Protein AF-A0A524GUB3-F1 (afdb_monomer_lite)

Secondary structure (DSSP, 8-state):
--STTS---SEEEEEEEETTEE---EEEE--PPP--TTBHHHHH--EEE--EEEEE-TTS-EEETTHHHHHHHHHHHHHHTTPPPPPHHHHHHHHHHHHHHTGGGSPPTT-EEEEEEEEEE--B-TT-TTS--SSEEEEEEEEEE--TTTT--PPPP----SSS-S--HHHHTS-BGGG--

Structure (mmCIF, N/CA/C/O backbone):
data_AF-A0A524GUB3-F1
#
_entry.id   AF-A0A524GUB3-F1
#
loop_
_atom_site.group_PDB
_atom_site.id
_atom_site.type_symbol
_atom_site.label_atom_id
_atom_site.label_alt_id
_atom_site.label_comp_id
_atom_site.label_asym_id
_atom_site.label_entity_id
_atom_site.label_seq_id
_atom_site.pdbx_PDB_ins_code
_atom_site.Cartn_x
_atom_site.Cartn_y
_atom_site.Cartn_z
_atom_site.occupancy
_atom_site.B_iso_or_equiv
_atom_site.auth_seq_id
_atom_site.auth_comp_id
_atom_site.auth_asym_id
_atom_site.auth_atom_id
_atom_site.pdbx_PDB_model_num
ATOM 1 N N . MET A 1 1 ? -9.125 12.981 17.806 1.00 61.31 1 MET A N 1
ATOM 2 C CA . MET A 1 1 ? -8.573 12.262 16.640 1.00 61.31 1 MET A CA 1
ATOM 3 C C . MET A 1 1 ? -8.232 13.275 15.576 1.00 61.31 1 MET A C 1
ATOM 5 O O . MET A 1 1 ? -9.059 14.151 15.333 1.00 61.31 1 MET A O 1
ATOM 9 N N . GLY A 1 2 ? -7.024 13.189 15.019 1.00 65.50 2 GLY A N 1
ATOM 10 C CA . GLY A 1 2 ? -6.583 14.047 13.925 1.00 65.50 2 GLY A CA 1
ATOM 11 C C . GLY A 1 2 ? -7.359 13.813 12.626 1.00 65.50 2 GLY A C 1
ATOM 12 O O . GLY A 1 2 ? -8.269 12.982 12.541 1.00 65.50 2 GLY A O 1
ATOM 13 N N . GLN A 1 3 ? -7.003 14.579 11.599 1.00 79.12 3 GLN A N 1
ATOM 14 C CA . GLN A 1 3 ? -7.535 14.414 10.252 1.00 79.12 3 GLN A CA 1
ATOM 15 C C . GLN A 1 3 ? -7.189 13.014 9.706 1.00 79.12 3 GLN A C 1
ATOM 17 O O . GLN A 1 3 ? -6.138 12.449 10.002 1.00 79.12 3 GLN A O 1
ATOM 22 N N . PHE A 1 4 ? -8.080 12.430 8.898 1.00 85.44 4 PHE A N 1
ATOM 23 C CA . PHE A 1 4 ? -7.830 11.122 8.286 1.00 85.44 4 PHE A CA 1
ATOM 24 C C . PHE A 1 4 ? -6.482 11.097 7.547 1.00 85.44 4 PHE A C 1
ATOM 26 O O . PHE A 1 4 ? -6.267 11.891 6.630 1.00 85.44 4 PHE A O 1
ATOM 33 N N . GLY A 1 5 ? -5.614 10.149 7.913 1.00 86.06 5 GLY A N 1
ATOM 34 C CA . GLY A 1 5 ? -4.340 9.915 7.233 1.00 86.06 5 GLY A CA 1
ATOM 35 C C . GLY A 1 5 ? -3.233 10.924 7.548 1.00 86.06 5 GLY A C 1
ATOM 36 O O . GLY A 1 5 ? -2.300 11.022 6.755 1.00 86.06 5 GLY A O 1
ATOM 37 N N . THR A 1 6 ? -3.324 11.675 8.652 1.00 89.12 6 THR A N 1
ATOM 38 C CA . THR A 1 6 ? -2.256 12.600 9.089 1.00 89.12 6 THR A CA 1
ATOM 39 C C . THR A 1 6 ? -1.418 12.077 10.255 1.00 89.12 6 THR A C 1
ATOM 41 O O . THR A 1 6 ? -0.330 12.587 10.493 1.00 89.12 6 THR A O 1
ATOM 44 N N . GLU A 1 7 ? -1.913 11.072 10.977 1.00 93.81 7 GLU A N 1
ATOM 45 C CA . GLU A 1 7 ? -1.226 10.415 12.095 1.00 93.81 7 GLU A CA 1
ATOM 46 C C . GLU A 1 7 ? -0.939 8.958 11.719 1.00 93.81 7 GLU A C 1
ATOM 48 O O . GLU A 1 7 ? -1.796 8.290 11.135 1.00 93.81 7 GLU A O 1
ATOM 53 N N . PHE A 1 8 ? 0.255 8.462 12.038 1.00 96.75 8 PHE A N 1
ATOM 54 C CA . PHE A 1 8 ? 0.708 7.123 11.663 1.00 96.75 8 PHE A CA 1
ATOM 55 C C . PHE A 1 8 ? 1.256 6.379 12.877 1.00 96.75 8 PHE A C 1
ATOM 57 O O . PHE A 1 8 ? 1.822 6.998 13.778 1.00 96.75 8 PHE A O 1
ATOM 64 N N . CYS A 1 9 ? 1.115 5.054 12.871 1.00 97.44 9 CYS A N 1
ATOM 65 C CA . CYS A 1 9 ? 1.852 4.186 13.783 1.00 97.44 9 CYS A CA 1
ATOM 66 C C . CYS A 1 9 ? 3.363 4.339 13.556 1.00 97.44 9 CYS A C 1
ATOM 68 O O . CYS A 1 9 ? 3.816 4.686 12.462 1.00 97.44 9 CYS A O 1
ATOM 70 N N . ASP A 1 10 ? 4.150 4.058 14.589 1.00 97.69 10 ASP A N 1
ATOM 71 C CA . ASP A 1 10 ? 5.601 4.248 14.588 1.00 97.69 10 ASP A CA 1
ATOM 72 C C . ASP A 1 10 ? 6.373 3.155 13.827 1.00 97.69 10 ASP A C 1
ATOM 74 O O . ASP A 1 10 ? 7.592 3.264 13.710 1.00 97.69 10 ASP A O 1
ATOM 78 N N . HIS A 1 11 ? 5.698 2.143 13.263 1.00 98.50 11 HIS A N 1
ATOM 79 C CA . HIS A 1 11 ? 6.304 1.140 12.384 1.00 98.50 11 HIS A CA 1
ATOM 80 C C . HIS A 1 11 ? 5.592 1.000 11.034 1.00 98.50 11 HIS A C 1
ATOM 82 O O . HIS A 1 11 ? 4.416 1.323 10.862 1.00 98.50 11 HIS A O 1
ATOM 88 N N . ILE A 1 12 ? 6.336 0.458 10.071 1.00 98.50 12 ILE A N 1
ATOM 89 C CA . ILE A 1 12 ? 5.869 0.067 8.741 1.00 98.50 12 ILE A CA 1
ATOM 90 C C . ILE A 1 12 ? 6.244 -1.385 8.473 1.00 98.50 12 ILE A C 1
ATOM 92 O O . ILE A 1 12 ? 7.284 -1.842 8.942 1.00 98.50 12 ILE A O 1
ATOM 96 N N . ALA A 1 13 ? 5.450 -2.090 7.669 1.00 98.81 13 ALA A N 1
ATOM 97 C CA . ALA A 1 13 ? 5.928 -3.299 6.998 1.00 98.81 13 ALA A CA 1
ATOM 98 C C . ALA A 1 13 ? 6.485 -2.911 5.628 1.00 98.81 13 ALA A C 1
ATOM 100 O O . ALA A 1 13 ? 5.851 -2.132 4.916 1.00 98.81 13 ALA A O 1
ATOM 101 N N . ILE A 1 14 ? 7.645 -3.434 5.243 1.00 98.81 14 ILE A N 1
ATOM 102 C CA . ILE A 1 14 ? 8.311 -3.087 3.986 1.00 98.81 14 ILE A CA 1
ATOM 103 C C . ILE A 1 14 ? 9.017 -4.299 3.380 1.00 98.81 14 ILE A C 1
ATOM 105 O O . ILE A 1 14 ? 9.536 -5.156 4.087 1.00 98.81 14 ILE A O 1
ATOM 109 N N . VAL A 1 15 ? 9.022 -4.380 2.053 1.00 98.75 15 VAL A N 1
ATOM 110 C CA . VAL A 1 15 ? 9.767 -5.378 1.287 1.00 98.75 15 VAL A CA 1
ATOM 111 C C . VAL A 1 15 ? 10.234 -4.777 -0.035 1.00 98.75 15 VAL A C 1
ATOM 113 O O . VAL A 1 15 ? 9.539 -3.960 -0.649 1.00 98.75 15 VAL A O 1
ATOM 116 N N . ARG A 1 16 ? 11.429 -5.177 -0.474 1.00 98.50 16 ARG A N 1
ATOM 117 C CA . ARG A 1 16 ? 12.024 -4.745 -1.744 1.00 98.50 16 ARG A CA 1
ATOM 118 C C . ARG A 1 16 ? 11.945 -5.857 -2.782 1.00 98.50 16 ARG A C 1
ATOM 120 O O . ARG A 1 16 ? 11.993 -7.037 -2.439 1.00 98.50 16 ARG A O 1
ATOM 127 N N . TYR A 1 17 ? 11.829 -5.468 -4.042 1.00 98.62 17 TYR A N 1
ATOM 128 C CA . TYR A 1 17 ? 11.996 -6.335 -5.197 1.00 98.62 17 TYR A CA 1
ATOM 129 C C . TYR A 1 17 ? 13.263 -5.913 -5.927 1.00 98.62 17 TYR A C 1
ATOM 131 O O . TYR A 1 17 ? 13.340 -4.791 -6.425 1.00 98.62 17 TYR A O 1
ATOM 139 N N . GLU A 1 18 ? 14.245 -6.803 -5.971 1.00 97.12 18 GLU A N 1
ATOM 140 C CA . GLU A 1 18 ? 15.576 -6.563 -6.531 1.00 97.12 18 GLU A CA 1
ATOM 141 C C . GLU A 1 18 ? 16.084 -7.870 -7.145 1.00 97.12 18 GLU A C 1
ATOM 143 O O . GLU A 1 18 ? 15.720 -8.957 -6.693 1.00 97.12 18 GLU A O 1
ATOM 148 N N . ASN A 1 19 ? 16.911 -7.787 -8.191 1.00 95.69 19 ASN A N 1
ATOM 149 C CA . ASN A 1 19 ? 17.487 -8.962 -8.865 1.00 95.69 19 ASN A CA 1
ATOM 150 C C . ASN A 1 19 ? 16.443 -10.009 -9.309 1.00 95.69 19 ASN A C 1
ATOM 152 O O . ASN A 1 19 ? 16.711 -11.208 -9.314 1.00 95.69 19 ASN A O 1
ATOM 156 N N . GLY A 1 20 ? 15.239 -9.556 -9.676 1.00 96.75 20 GLY A N 1
ATOM 157 C CA . GLY A 1 20 ? 14.165 -10.432 -10.143 1.00 96.75 20 GLY A CA 1
ATOM 158 C C . GLY A 1 20 ? 13.415 -11.190 -9.041 1.00 96.75 20 GLY A C 1
ATOM 159 O O . GLY A 1 20 ? 12.664 -12.109 -9.363 1.00 96.75 20 GLY A O 1
ATOM 160 N N . ALA A 1 21 ? 13.597 -10.835 -7.765 1.00 97.94 21 ALA A N 1
ATOM 161 C CA . ALA A 1 21 ? 12.933 -11.504 -6.651 1.00 97.94 21 ALA A CA 1
ATOM 162 C C . ALA A 1 21 ? 12.507 -10.540 -5.536 1.00 97.94 21 ALA A C 1
ATOM 164 O O . ALA A 1 21 ? 13.176 -9.547 -5.234 1.00 97.94 21 ALA A O 1
ATOM 165 N N . TRP A 1 22 ? 11.398 -10.886 -4.879 1.00 98.44 22 TRP A N 1
ATOM 166 C CA . TRP A 1 22 ? 11.018 -10.290 -3.603 1.00 98.44 22 TRP A CA 1
ATOM 167 C C . TRP A 1 22 ? 11.999 -10.730 -2.520 1.00 98.44 22 TRP A C 1
ATOM 169 O O . TRP A 1 22 ? 12.284 -11.918 -2.370 1.00 98.44 22 TRP A O 1
ATOM 179 N N . GLN A 1 23 ? 12.516 -9.760 -1.776 1.00 98.31 23 GLN A N 1
ATOM 180 C CA . GLN A 1 23 ? 13.375 -10.000 -0.624 1.00 98.31 23 GLN A CA 1
ATOM 181 C C . GLN A 1 23 ? 12.534 -10.400 0.599 1.00 98.31 23 GLN A C 1
ATOM 183 O O . GLN A 1 23 ? 11.304 -10.439 0.544 1.00 98.31 23 GLN A O 1
ATOM 188 N N . ALA A 1 24 ? 13.184 -10.690 1.725 1.00 98.12 24 ALA A N 1
ATOM 189 C CA . ALA A 1 24 ? 12.465 -10.935 2.970 1.00 98.12 24 ALA A CA 1
ATOM 190 C C . ALA A 1 24 ? 11.771 -9.642 3.459 1.00 98.12 24 ALA A C 1
ATOM 192 O O . ALA A 1 24 ? 12.432 -8.600 3.527 1.00 98.12 24 ALA A O 1
ATOM 193 N N . PRO A 1 25 ? 10.469 -9.677 3.802 1.00 98.25 25 PRO A N 1
ATOM 194 C CA . PRO A 1 25 ? 9.790 -8.531 4.392 1.00 98.25 25 PRO A CA 1
ATOM 195 C C . PRO A 1 25 ? 10.297 -8.254 5.812 1.00 98.25 25 PRO A C 1
ATOM 197 O O . PRO A 1 25 ? 10.682 -9.168 6.543 1.00 98.25 25 PRO A O 1
ATOM 200 N N . SER A 1 26 ? 10.248 -6.991 6.224 1.00 98.25 26 SER A N 1
ATOM 201 C CA . SER A 1 26 ? 10.623 -6.533 7.563 1.00 98.25 26 SER A CA 1
ATOM 202 C C . SER A 1 26 ? 9.560 -5.600 8.144 1.00 98.25 26 SER A C 1
ATOM 204 O O . SER A 1 26 ? 8.824 -4.935 7.411 1.00 98.25 26 SER A O 1
ATOM 206 N N . ILE A 1 27 ? 9.493 -5.535 9.478 1.00 98.62 27 ILE A N 1
ATOM 207 C CA . ILE A 1 27 ? 8.824 -4.437 10.183 1.00 98.62 27 ILE A CA 1
ATOM 208 C C . ILE A 1 27 ? 9.892 -3.505 10.741 1.00 98.62 27 ILE A C 1
ATOM 210 O O . ILE A 1 27 ? 10.701 -3.909 11.577 1.00 98.62 27 ILE A O 1
ATOM 214 N N . GLU A 1 28 ? 9.861 -2.249 10.315 1.00 98.19 28 GLU A N 1
ATOM 215 C CA . GLU A 1 28 ? 10.864 -1.238 10.648 1.00 98.19 28 GLU A CA 1
ATOM 216 C C . GLU A 1 28 ? 10.211 -0.002 11.270 1.00 98.19 28 GLU A C 1
ATOM 218 O O . GLU A 1 28 ? 9.043 0.267 10.982 1.00 98.19 28 GLU A O 1
ATOM 223 N N . PRO A 1 29 ? 10.942 0.781 12.086 1.00 98.31 29 PRO A N 1
ATOM 224 C CA . PRO A 1 29 ? 10.478 2.098 12.500 1.00 98.31 29 PRO A CA 1
ATOM 225 C C . PRO A 1 29 ? 10.138 2.970 11.287 1.00 98.31 29 PRO A C 1
ATOM 227 O O . PRO A 1 29 ? 10.902 3.031 10.317 1.00 98.31 29 PRO A O 1
ATOM 230 N N . LEU A 1 30 ? 9.003 3.663 11.351 1.00 98.31 30 LEU A N 1
ATOM 231 C CA . LEU A 1 30 ? 8.557 4.589 10.322 1.00 98.31 30 LEU A CA 1
ATOM 232 C C . LEU A 1 30 ? 9.568 5.732 10.187 1.00 98.31 30 LEU A C 1
ATOM 234 O O . LEU A 1 30 ? 9.805 6.507 11.112 1.00 98.31 30 LEU A O 1
ATOM 238 N N . LYS A 1 31 ? 10.145 5.847 8.994 1.00 97.75 31 LYS A N 1
ATOM 239 C CA . LYS A 1 31 ? 11.097 6.892 8.611 1.00 97.75 31 LYS A CA 1
ATOM 240 C C . LYS A 1 31 ? 10.923 7.232 7.128 1.00 97.75 31 LYS A C 1
ATOM 242 O O . LYS A 1 31 ? 10.350 6.427 6.389 1.00 97.75 31 LYS A O 1
ATOM 247 N N . PRO A 1 32 ? 11.425 8.389 6.663 1.00 97.81 32 PRO A N 1
ATOM 248 C CA . PRO A 1 32 ? 11.454 8.698 5.239 1.00 97.81 32 PRO A CA 1
ATOM 249 C C . PRO A 1 32 ? 12.124 7.585 4.422 1.00 97.81 32 PRO A C 1
ATOM 251 O O . PRO A 1 32 ? 13.159 7.048 4.822 1.00 97.81 32 PRO A O 1
ATOM 254 N N . LEU A 1 33 ? 11.543 7.257 3.265 1.00 96.50 33 LEU A N 1
ATOM 255 C CA . LEU A 1 33 ? 12.121 6.284 2.341 1.00 96.50 33 LEU A CA 1
ATOM 256 C C . LEU A 1 33 ? 13.263 6.939 1.546 1.00 96.50 33 LEU A C 1
ATOM 258 O O . LEU A 1 33 ? 13.012 7.921 0.842 1.00 96.50 33 LEU A O 1
ATOM 262 N N . PRO A 1 34 ? 14.502 6.417 1.611 1.00 94.75 34 PRO A N 1
ATOM 263 C CA . PRO A 1 34 ? 15.583 6.902 0.765 1.00 94.75 34 PRO A CA 1
ATOM 264 C C . PRO A 1 34 ? 15.329 6.447 -0.676 1.00 94.75 34 PRO A C 1
ATOM 266 O O . PRO A 1 34 ? 15.306 5.251 -0.959 1.00 94.75 34 PRO A O 1
ATOM 269 N N . MET A 1 35 ? 15.127 7.395 -1.589 1.00 97.00 35 MET A N 1
ATOM 270 C CA . MET A 1 35 ? 14.876 7.111 -3.003 1.00 97.00 35 MET A CA 1
ATOM 271 C C . MET A 1 35 ? 15.745 7.992 -3.891 1.00 97.00 35 MET A C 1
ATOM 273 O O . MET A 1 35 ? 15.912 9.184 -3.633 1.00 97.00 35 MET A O 1
ATOM 277 N N . HIS A 1 36 ? 16.272 7.407 -4.965 1.00 98.06 36 HIS A N 1
ATOM 278 C CA . HIS A 1 36 ? 16.981 8.169 -5.982 1.00 98.06 36 HIS A CA 1
ATOM 279 C C . HIS A 1 36 ? 15.995 9.115 -6.706 1.00 98.06 36 HIS A C 1
ATOM 281 O O . HIS A 1 36 ? 14.904 8.672 -7.065 1.00 98.06 36 HIS A O 1
ATOM 287 N N . PRO A 1 37 ? 16.341 10.384 -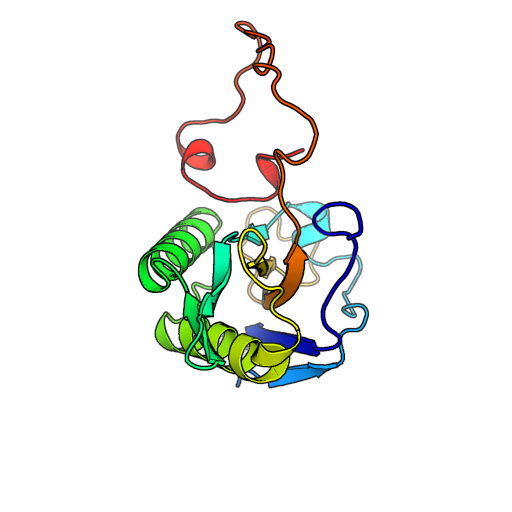7.002 1.00 98.00 37 PRO A N 1
ATOM 288 C CA . PRO A 1 37 ? 15.428 11.312 -7.687 1.00 98.00 37 PRO A CA 1
ATOM 289 C C . PRO A 1 37 ? 14.985 10.852 -9.085 1.00 98.00 37 PRO A C 1
ATOM 291 O O . PRO A 1 37 ? 13.931 11.244 -9.572 1.00 98.00 37 PRO A O 1
ATOM 294 N N . ALA A 1 38 ? 15.777 9.994 -9.730 1.00 97.69 38 ALA A N 1
ATOM 295 C CA . ALA A 1 38 ? 15.443 9.339 -11.000 1.00 97.69 38 ALA A CA 1
ATOM 296 C C . ALA A 1 38 ? 14.551 8.086 -10.853 1.00 97.69 38 ALA A C 1
ATOM 298 O O . ALA A 1 38 ? 14.383 7.361 -11.832 1.00 97.69 38 ALA A O 1
ATOM 299 N N . ALA A 1 39 ? 14.039 7.780 -9.654 1.00 98.25 39 ALA A N 1
ATOM 300 C CA . ALA A 1 39 ? 13.187 6.614 -9.436 1.00 98.25 39 ALA A CA 1
ATOM 301 C C . ALA A 1 39 ? 11.930 6.687 -10.309 1.00 98.25 39 ALA A C 1
ATOM 303 O O . ALA A 1 39 ? 11.236 7.704 -10.337 1.00 98.25 39 ALA A O 1
ATOM 304 N N . HIS A 1 40 ? 11.629 5.585 -10.990 1.00 97.69 40 HIS A N 1
ATOM 305 C CA . HIS A 1 40 ? 10.567 5.478 -11.990 1.00 97.69 40 HIS A CA 1
ATOM 306 C C . HIS A 1 40 ? 9.204 6.022 -11.509 1.00 97.69 40 HIS A C 1
ATOM 308 O O . HIS A 1 40 ? 8.490 6.677 -12.271 1.00 97.69 40 HIS A O 1
ATOM 314 N N . VAL A 1 41 ? 8.861 5.829 -10.229 1.00 97.81 41 VAL A N 1
ATOM 315 C CA . VAL A 1 41 ? 7.621 6.351 -9.630 1.00 97.81 41 VAL A CA 1
ATOM 316 C C . VAL A 1 41 ? 7.477 7.874 -9.733 1.00 97.81 41 VAL A C 1
ATOM 318 O O . VAL A 1 41 ? 6.363 8.349 -9.943 1.00 97.81 41 VAL A O 1
ATOM 321 N N . PHE A 1 42 ? 8.571 8.635 -9.636 1.00 97.44 42 PHE A N 1
ATOM 322 C CA . PHE A 1 42 ? 8.534 10.100 -9.668 1.00 97.44 42 PHE A CA 1
ATOM 323 C C . PHE A 1 42 ? 8.292 10.675 -11.064 1.00 97.44 42 PHE A C 1
ATOM 325 O O . PHE A 1 42 ? 7.824 11.803 -11.178 1.00 97.44 42 PHE A O 1
ATOM 332 N N . HIS A 1 43 ? 8.594 9.906 -12.111 1.00 96.81 43 HIS A N 1
ATOM 333 C CA . HIS A 1 43 ? 8.539 10.375 -13.500 1.00 96.81 43 HIS A CA 1
ATOM 334 C C . HIS A 1 43 ? 7.349 9.795 -14.263 1.00 96.81 43 HIS A C 1
ATOM 336 O O . HIS A 1 43 ? 6.779 10.467 -15.117 1.00 96.81 43 HIS A O 1
ATOM 342 N N . TYR A 1 44 ? 6.944 8.566 -13.933 1.00 95.62 44 TYR A N 1
ATOM 343 C CA . TYR A 1 44 ? 5.966 7.804 -14.719 1.00 95.62 44 TYR A CA 1
ATOM 344 C C . TYR A 1 44 ? 4.809 7.250 -13.892 1.00 95.62 44 TYR A C 1
ATOM 346 O O . TYR A 1 44 ? 4.077 6.384 -14.366 1.00 95.62 44 TYR A O 1
ATOM 354 N N . ALA A 1 45 ? 4.653 7.708 -12.645 1.00 95.19 45 ALA A N 1
ATOM 355 C CA . ALA A 1 45 ? 3.570 7.302 -11.751 1.00 95.19 45 ALA A CA 1
ATOM 356 C C . ALA A 1 45 ? 3.396 5.774 -11.650 1.00 95.19 45 ALA A C 1
ATOM 358 O O . ALA A 1 45 ? 2.278 5.269 -11.530 1.00 95.19 45 ALA A O 1
ATOM 359 N N . SER A 1 46 ? 4.503 5.021 -11.670 1.00 96.75 46 SER A N 1
ATOM 360 C CA . SER A 1 46 ? 4.500 3.568 -11.481 1.00 96.75 46 SER A CA 1
ATOM 361 C C . SER A 1 46 ? 4.216 3.220 -10.022 1.00 96.75 46 SER A C 1
ATOM 363 O O . SER A 1 46 ? 5.112 2.857 -9.255 1.00 96.75 46 SER A O 1
ATOM 365 N N . THR A 1 47 ? 2.960 3.416 -9.632 1.00 97.94 47 THR A N 1
ATOM 366 C CA . THR A 1 47 ? 2.467 3.262 -8.272 1.00 97.94 47 THR A CA 1
ATOM 367 C C . THR A 1 47 ? 1.046 2.718 -8.258 1.00 97.94 47 THR A C 1
ATOM 369 O O . THR A 1 47 ? 0.176 3.168 -9.010 1.00 97.94 47 THR A O 1
ATOM 372 N N . CYS A 1 48 ? 0.788 1.777 -7.358 1.00 98.56 48 CYS A N 1
ATOM 373 C CA . CYS A 1 48 ? -0.557 1.389 -6.958 1.00 98.56 48 CYS A CA 1
ATOM 374 C C . CYS A 1 48 ? -0.648 1.213 -5.450 1.00 98.56 48 CYS A C 1
ATOM 376 O O . CYS A 1 48 ? 0.352 1.025 -4.760 1.00 98.56 48 CYS A O 1
ATOM 378 N N . PHE A 1 49 ? -1.867 1.281 -4.929 1.00 98.81 49 PHE A N 1
ATOM 379 C CA . PHE A 1 49 ? -2.100 1.199 -3.497 1.00 98.81 49 PHE A CA 1
ATOM 380 C C . PHE A 1 49 ? -3.398 0.477 -3.170 1.00 98.81 49 PHE A C 1
ATOM 382 O O . PHE A 1 49 ? -4.317 0.389 -3.981 1.00 98.81 49 PHE A O 1
ATOM 389 N N . GLU A 1 50 ? -3.491 0.024 -1.930 1.00 98.69 50 GLU A N 1
ATOM 390 C CA . GLU A 1 50 ? -4.709 -0.473 -1.314 1.00 98.69 50 GLU A CA 1
ATOM 391 C C . GLU A 1 50 ? -5.167 0.437 -0.175 1.00 98.69 50 GLU A C 1
ATOM 393 O O . GLU A 1 50 ? -4.467 1.344 0.275 1.00 98.69 50 GLU A O 1
ATOM 398 N N . GLY A 1 51 ? -6.402 0.222 0.262 1.00 98.12 51 GLY A N 1
ATOM 399 C CA . GLY A 1 51 ? -6.973 0.966 1.373 1.00 98.12 51 GLY A CA 1
ATOM 400 C C . GLY A 1 51 ? -8.067 0.163 2.042 1.00 98.12 51 GLY A C 1
ATOM 401 O O . GLY A 1 51 ? -9.116 -0.058 1.435 1.00 98.12 51 GLY A O 1
ATOM 402 N N . PHE A 1 52 ? -7.819 -0.254 3.276 1.00 98.19 52 PHE A N 1
ATOM 403 C CA . PHE A 1 52 ? -8.753 -1.039 4.079 1.00 98.19 52 PHE A CA 1
ATOM 404 C C . PHE A 1 52 ? -8.472 -0.854 5.567 1.00 98.19 52 PHE A C 1
ATOM 406 O O . PHE A 1 52 ? -7.639 -0.034 5.942 1.00 98.19 52 PHE A O 1
ATOM 413 N N . LYS A 1 53 ? -9.233 -1.536 6.424 1.00 97.56 53 LYS A N 1
ATOM 414 C CA . LYS A 1 53 ? -9.251 -1.273 7.863 1.00 97.56 53 LYS A CA 1
ATOM 415 C C . LYS A 1 53 ? -9.077 -2.546 8.682 1.00 97.56 53 LYS A C 1
ATOM 417 O O . LYS A 1 53 ? -9.610 -3.596 8.319 1.00 97.56 53 LYS A O 1
ATOM 422 N N . ALA A 1 54 ? -8.376 -2.401 9.799 1.00 97.75 54 ALA A N 1
ATOM 423 C CA . ALA A 1 54 ? -8.396 -3.320 10.923 1.00 97.75 54 ALA A CA 1
ATOM 424 C C . ALA A 1 54 ? -9.271 -2.746 12.048 1.00 97.75 54 ALA A C 1
ATOM 426 O O . ALA A 1 54 ? -9.322 -1.530 12.260 1.00 97.75 54 ALA A O 1
ATOM 427 N N . TYR A 1 55 ? -9.952 -3.633 12.765 1.00 97.00 55 TYR A N 1
ATOM 428 C CA . TYR A 1 55 ? -10.877 -3.305 13.846 1.00 97.00 55 TYR A CA 1
ATOM 429 C C . TYR A 1 55 ? -10.521 -4.114 15.083 1.00 97.00 55 TYR A C 1
ATOM 431 O O . TYR A 1 55 ? -10.300 -5.318 14.966 1.00 97.00 55 TYR A O 1
ATOM 439 N N . ARG A 1 56 ? -10.508 -3.474 16.252 1.00 95.38 56 ARG A N 1
ATOM 440 C CA . ARG A 1 56 ? -10.335 -4.156 17.533 1.00 95.38 56 ARG A CA 1
ATOM 441 C C . ARG A 1 56 ? -11.699 -4.546 18.078 1.00 95.38 56 ARG A C 1
ATOM 443 O O . ARG A 1 56 ? -12.600 -3.708 18.118 1.00 95.38 56 ARG A O 1
ATOM 450 N N . TRP A 1 57 ? -11.858 -5.815 18.424 1.00 93.44 57 TRP A N 1
ATOM 451 C CA . TRP A 1 57 ? -13.084 -6.352 19.013 1.00 93.44 57 TRP A CA 1
ATOM 452 C C . TRP A 1 57 ? -12.948 -6.470 20.534 1.00 93.44 57 TRP A C 1
ATOM 454 O O . TRP A 1 57 ? -11.855 -6.321 21.083 1.00 93.44 57 TRP A O 1
ATOM 464 N N . ASP A 1 58 ? -14.065 -6.740 21.211 1.00 92.31 58 ASP A N 1
ATOM 465 C CA . ASP A 1 58 ? -14.135 -6.832 22.677 1.00 92.31 58 ASP A CA 1
ATOM 466 C C . ASP A 1 58 ? -13.266 -7.964 23.255 1.00 92.31 58 ASP A C 1
ATOM 468 O O . ASP A 1 58 ? -12.873 -7.914 24.418 1.00 92.31 58 ASP A O 1
ATOM 472 N N . ASP A 1 59 ? -12.910 -8.966 22.441 1.00 92.62 59 ASP A N 1
ATOM 473 C CA . ASP A 1 59 ? -11.964 -10.028 22.809 1.00 92.62 59 ASP A CA 1
ATOM 474 C C . ASP A 1 59 ? -10.489 -9.579 22.756 1.00 92.62 59 ASP A C 1
ATOM 476 O O . ASP A 1 59 ? -9.576 -10.379 22.971 1.00 92.62 59 ASP A O 1
ATOM 480 N N . GLY A 1 60 ? -10.253 -8.300 22.452 1.00 91.44 60 GLY A N 1
ATOM 481 C CA . GLY A 1 60 ? -8.940 -7.685 22.335 1.00 91.44 60 GLY A CA 1
ATOM 482 C C . GLY A 1 60 ? -8.226 -7.973 21.016 1.00 91.44 60 GLY A C 1
ATOM 483 O O . GLY A 1 60 ? -7.126 -7.455 20.824 1.00 91.44 60 GLY A O 1
ATOM 484 N N . LYS A 1 61 ? -8.810 -8.756 20.101 1.00 94.50 61 LYS A N 1
ATOM 485 C CA . LYS A 1 61 ? -8.172 -9.129 18.834 1.00 94.50 61 LYS A CA 1
ATOM 486 C C . LYS A 1 61 ? -8.481 -8.139 17.724 1.00 94.50 61 LYS A C 1
ATOM 488 O O . LYS A 1 61 ? -9.505 -7.454 17.712 1.00 94.50 61 LYS A O 1
ATOM 493 N N . ALA A 1 62 ? -7.572 -8.101 16.756 1.00 97.12 62 ALA A N 1
ATOM 494 C CA . ALA A 1 62 ? -7.740 -7.345 15.529 1.00 97.12 62 ALA A CA 1
ATOM 495 C C . ALA A 1 62 ? -8.366 -8.210 14.425 1.00 97.12 62 ALA A C 1
ATOM 497 O O . ALA A 1 62 ? -7.926 -9.329 14.161 1.00 97.12 62 ALA A O 1
ATOM 498 N N . HIS A 1 63 ? -9.347 -7.649 13.727 1.00 96.94 63 HIS A N 1
ATOM 499 C CA . HIS A 1 63 ? -10.029 -8.261 12.593 1.00 96.94 63 HIS A CA 1
ATOM 500 C C . HIS A 1 63 ? -9.888 -7.380 11.357 1.00 96.94 63 HIS A C 1
ATOM 502 O O . HIS A 1 63 ? -10.090 -6.168 11.418 1.00 96.94 63 HIS A O 1
ATOM 508 N N . ILE A 1 64 ? -9.566 -7.995 10.219 1.00 97.88 64 ILE A N 1
ATOM 509 C CA . ILE A 1 64 ? -9.370 -7.300 8.944 1.00 97.88 64 ILE A CA 1
ATOM 510 C C . ILE A 1 64 ? -10.410 -7.810 7.957 1.00 97.88 64 ILE A C 1
ATOM 512 O O . ILE A 1 64 ? -10.494 -9.007 7.680 1.00 97.88 64 ILE A O 1
ATOM 516 N N . TYR A 1 65 ? -11.218 -6.899 7.426 1.00 97.06 65 TYR A N 1
ATOM 517 C CA . TYR A 1 65 ? -12.293 -7.261 6.513 1.00 97.06 65 TYR A CA 1
ATOM 518 C C . TYR A 1 65 ? -11.738 -7.591 5.121 1.00 97.06 65 TYR A C 1
ATOM 520 O O . TYR A 1 65 ? -11.076 -6.760 4.506 1.00 97.06 65 TYR A O 1
ATOM 528 N N . ARG A 1 66 ? -12.031 -8.801 4.622 1.00 97.88 66 ARG A N 1
ATOM 529 C CA . ARG A 1 66 ? -11.756 -9.246 3.239 1.00 97.88 66 ARG A CA 1
ATOM 530 C C . ARG A 1 66 ? -10.294 -9.092 2.777 1.00 97.88 66 ARG A C 1
ATOM 532 O O . ARG A 1 66 ? -10.039 -8.731 1.632 1.00 97.88 66 ARG A O 1
ATOM 539 N N . MET A 1 67 ? -9.327 -9.415 3.643 1.00 98.25 67 MET A N 1
ATOM 540 C CA . MET A 1 67 ? -7.880 -9.302 3.366 1.00 98.25 67 MET A CA 1
ATOM 541 C C . MET A 1 67 ? -7.463 -9.827 1.977 1.00 98.25 67 MET A C 1
ATOM 543 O O . MET A 1 67 ? -6.781 -9.135 1.223 1.00 98.25 67 MET A O 1
ATOM 547 N N . TYR A 1 68 ? -7.903 -11.034 1.621 1.00 98.44 68 TYR A N 1
ATOM 548 C CA . TYR A 1 68 ? -7.519 -11.679 0.365 1.00 98.44 68 TYR A CA 1
ATOM 549 C C . TYR A 1 68 ? -8.069 -10.973 -0.882 1.00 98.44 68 TYR A C 1
ATOM 551 O O . TYR A 1 68 ? -7.416 -10.978 -1.923 1.00 98.44 68 TYR A O 1
ATOM 559 N N . ASP A 1 69 ? -9.209 -10.286 -0.783 1.00 98.62 69 ASP A N 1
ATOM 560 C CA . ASP A 1 69 ? -9.736 -9.495 -1.900 1.00 98.62 69 ASP A CA 1
ATOM 561 C C . ASP A 1 69 ? -8.902 -8.232 -2.142 1.00 98.62 69 ASP A C 1
ATOM 563 O O . ASP A 1 69 ? -8.702 -7.821 -3.289 1.00 98.62 69 ASP A O 1
ATOM 567 N N . HIS A 1 70 ? -8.366 -7.636 -1.072 1.00 98.56 70 HIS A N 1
ATOM 568 C CA . HIS A 1 70 ? -7.418 -6.527 -1.171 1.00 98.56 70 HIS A CA 1
ATOM 569 C C . HIS A 1 70 ? -6.094 -6.979 -1.794 1.00 98.56 70 HIS A C 1
ATOM 571 O O . HIS A 1 70 ? -5.592 -6.308 -2.697 1.00 98.56 70 HIS A O 1
ATOM 577 N N . ALA A 1 71 ? -5.571 -8.142 -1.394 1.00 98.62 71 ALA A N 1
ATOM 578 C CA . ALA A 1 71 ? -4.383 -8.736 -2.009 1.00 98.62 71 ALA A CA 1
ATOM 579 C C . ALA A 1 71 ? -4.602 -9.025 -3.507 1.00 98.62 71 ALA A C 1
ATOM 581 O O . ALA A 1 71 ? -3.790 -8.633 -4.347 1.00 98.62 71 ALA A O 1
ATOM 582 N N . ALA A 1 72 ? -5.746 -9.612 -3.871 1.00 98.56 72 ALA A N 1
ATOM 583 C CA . ALA A 1 72 ? -6.095 -9.883 -5.264 1.00 98.56 72 ALA A CA 1
ATOM 584 C C . ALA A 1 72 ? -6.202 -8.597 -6.105 1.00 98.56 72 ALA A C 1
ATOM 586 O O . ALA A 1 72 ? -5.767 -8.563 -7.259 1.00 98.56 72 ALA A O 1
ATOM 587 N 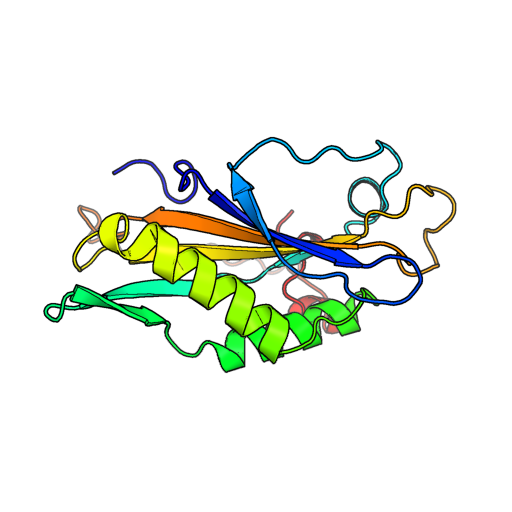N . ARG A 1 73 ? -6.755 -7.510 -5.549 1.00 98.44 73 ARG A N 1
ATOM 588 C CA . ARG A 1 73 ? -6.822 -6.216 -6.247 1.00 98.44 73 ARG A CA 1
ATOM 589 C C . ARG A 1 73 ? -5.455 -5.535 -6.359 1.00 98.44 73 ARG A C 1
ATOM 591 O O . ARG A 1 73 ? -5.185 -4.927 -7.399 1.00 98.44 73 ARG A O 1
ATOM 598 N N . MET A 1 74 ? -4.584 -5.687 -5.359 1.00 98.75 74 MET A N 1
ATOM 599 C CA . MET A 1 74 ? -3.183 -5.258 -5.437 1.00 98.75 74 MET A CA 1
ATOM 600 C C . MET A 1 74 ? -2.460 -5.971 -6.586 1.00 98.75 74 MET A C 1
ATOM 602 O O . MET A 1 74 ? -1.873 -5.300 -7.431 1.00 98.75 74 MET A O 1
ATOM 606 N N . GLN A 1 75 ? -2.574 -7.300 -6.695 1.00 98.69 75 GLN A N 1
ATOM 607 C CA . GLN A 1 75 ? -1.954 -8.059 -7.789 1.00 98.69 75 GLN A CA 1
ATOM 608 C C . GLN A 1 75 ? -2.456 -7.621 -9.168 1.00 98.69 75 GLN A C 1
ATOM 610 O O . GLN A 1 75 ? -1.654 -7.389 -10.072 1.00 98.69 75 GLN A O 1
ATOM 615 N N . LYS A 1 76 ? -3.775 -7.444 -9.325 1.00 98.19 76 LYS A N 1
ATOM 616 C CA . LYS A 1 76 ? -4.369 -6.939 -10.574 1.00 98.19 76 LYS A CA 1
ATOM 617 C C . LYS A 1 76 ? -3.841 -5.549 -10.933 1.00 98.19 76 LYS A C 1
ATOM 619 O O . LYS A 1 76 ? -3.509 -5.304 -12.090 1.00 98.19 76 LYS A O 1
ATOM 624 N N . SER A 1 77 ? -3.734 -4.657 -9.947 1.00 98.25 77 SER A N 1
ATOM 625 C CA . SER A 1 77 ? -3.227 -3.299 -10.169 1.00 98.25 77 SER A CA 1
ATOM 626 C C . SER A 1 77 ? -1.743 -3.303 -10.542 1.00 98.25 77 SER A C 1
ATOM 628 O O . SER A 1 77 ? -1.362 -2.642 -11.504 1.00 98.25 77 SER A O 1
ATOM 630 N N . ALA A 1 78 ? -0.923 -4.096 -9.846 1.00 98.25 78 ALA A N 1
ATOM 631 C CA . ALA A 1 78 ? 0.496 -4.261 -10.150 1.00 98.25 78 ALA A CA 1
ATOM 632 C C . ALA A 1 78 ? 0.703 -4.804 -11.573 1.00 98.25 78 ALA A C 1
ATOM 634 O O . ALA A 1 78 ? 1.455 -4.220 -12.351 1.00 98.25 78 ALA A O 1
ATOM 635 N N . ALA A 1 79 ? -0.037 -5.851 -11.952 1.00 97.25 79 ALA A N 1
ATOM 636 C CA . ALA A 1 79 ? 0.037 -6.451 -13.282 1.00 97.25 79 ALA A CA 1
ATOM 637 C C . ALA A 1 79 ? -0.374 -5.473 -14.399 1.00 97.25 79 ALA A C 1
ATOM 639 O O . ALA A 1 79 ? 0.305 -5.398 -15.425 1.00 97.25 79 ALA A O 1
ATOM 640 N N . SER A 1 80 ? -1.445 -4.697 -14.188 1.00 95.75 80 SER A N 1
ATOM 641 C CA . SER A 1 80 ? -1.912 -3.661 -15.127 1.00 95.75 80 SER A CA 1
ATOM 642 C C . SER A 1 80 ? -0.846 -2.589 -15.381 1.00 95.75 80 SER A C 1
ATOM 644 O O . SER A 1 80 ? -0.646 -2.162 -16.518 1.00 95.75 80 SER A O 1
ATOM 646 N N . LEU A 1 81 ? -0.104 -2.214 -14.334 1.00 95.00 81 LEU A N 1
ATOM 647 C CA . LEU A 1 81 ? 0.997 -1.246 -14.387 1.00 95.00 81 LEU A CA 1
ATOM 648 C C . LEU A 1 81 ? 2.352 -1.863 -14.764 1.00 95.00 81 LEU A C 1
ATOM 650 O O . LEU A 1 81 ? 3.361 -1.161 -14.745 1.00 95.00 81 LEU A O 1
ATOM 654 N N . ARG A 1 82 ? 2.397 -3.168 -15.067 1.00 95.62 82 ARG A N 1
ATOM 655 C CA . ARG A 1 82 ? 3.631 -3.941 -15.298 1.00 95.62 82 ARG A CA 1
ATOM 656 C C . ARG A 1 82 ? 4.632 -3.907 -14.131 1.00 95.62 82 ARG A C 1
ATOM 658 O O . ARG A 1 82 ? 5.804 -4.200 -14.328 1.00 95.62 82 ARG A O 1
ATOM 665 N N . LEU A 1 83 ? 4.196 -3.593 -12.915 1.00 97.56 83 LEU A N 1
ATOM 666 C CA . LEU A 1 83 ? 5.045 -3.675 -11.726 1.00 97.56 83 LEU A CA 1
ATOM 667 C C . LEU A 1 83 ? 5.259 -5.139 -11.305 1.00 97.56 83 LEU A C 1
ATOM 669 O O . LEU A 1 83 ? 4.430 -5.993 -11.641 1.00 97.56 83 LEU A O 1
ATOM 673 N N . PRO A 1 84 ? 6.323 -5.441 -10.534 1.00 98.06 84 PRO A N 1
ATOM 674 C CA . PRO A 1 84 ? 6.478 -6.744 -9.900 1.00 98.06 84 PRO A CA 1
ATOM 675 C C . PRO A 1 84 ? 5.222 -7.108 -9.104 1.00 98.06 84 PRO A C 1
ATOM 677 O O . PRO A 1 84 ? 4.778 -6.351 -8.240 1.00 98.06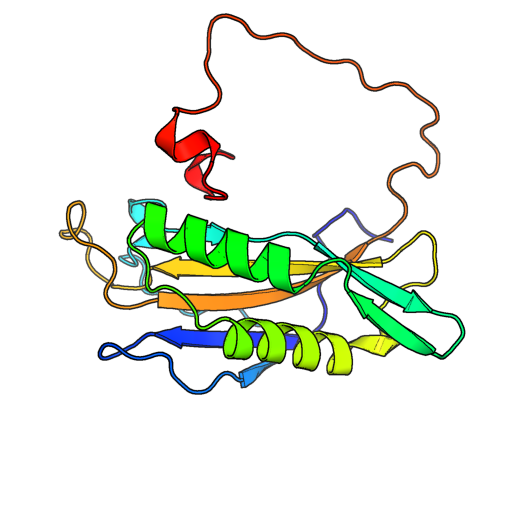 84 PRO A O 1
ATOM 680 N N . VAL A 1 85 ? 4.615 -8.253 -9.420 1.00 98.50 85 VAL A N 1
ATOM 681 C CA . VAL A 1 85 ? 3.384 -8.698 -8.758 1.00 98.50 85 VAL A CA 1
ATOM 682 C C . VAL A 1 85 ? 3.762 -9.300 -7.399 1.00 98.50 85 VAL A C 1
ATOM 684 O O . VAL A 1 85 ? 4.566 -10.235 -7.365 1.00 98.50 85 VAL A O 1
ATOM 687 N N . PRO A 1 86 ? 3.239 -8.777 -6.273 1.00 98.25 86 PRO A N 1
ATOM 688 C CA . PRO A 1 86 ? 3.543 -9.324 -4.957 1.00 98.25 86 PRO A CA 1
ATOM 689 C C . PRO A 1 86 ? 2.912 -10.704 -4.777 1.00 98.25 86 PRO A C 1
ATOM 691 O O . PRO A 1 86 ? 1.795 -10.952 -5.241 1.00 98.25 86 PRO A O 1
ATOM 694 N N . ASP A 1 87 ? 3.619 -11.585 -4.072 1.00 98.25 87 ASP A N 1
ATOM 695 C CA . ASP A 1 87 ? 3.038 -12.829 -3.574 1.00 98.25 87 ASP A CA 1
ATOM 696 C C . ASP A 1 87 ? 1.914 -12.531 -2.564 1.00 98.25 87 ASP A C 1
ATOM 698 O O . ASP A 1 87 ? 2.018 -11.603 -1.753 1.00 98.25 87 ASP A O 1
ATOM 702 N N . VAL A 1 88 ? 0.821 -13.298 -2.638 1.00 98.38 88 VAL A N 1
ATOM 703 C CA . VAL A 1 88 ? -0.370 -13.067 -1.806 1.00 98.38 88 VAL A CA 1
ATOM 704 C C . VAL A 1 88 ? -0.057 -13.314 -0.339 1.00 98.38 88 VAL A C 1
ATOM 706 O O . VAL A 1 88 ? -0.402 -12.483 0.499 1.00 98.38 88 VAL A O 1
ATOM 709 N N . GLU A 1 89 ? 0.602 -14.423 -0.017 1.00 98.56 89 GLU A N 1
ATOM 710 C CA . GLU A 1 89 ? 0.856 -14.800 1.372 1.00 98.56 89 GLU A CA 1
ATOM 711 C C . GLU A 1 89 ? 1.897 -13.883 2.007 1.00 98.56 89 GLU A C 1
ATOM 713 O O . GLU A 1 89 ? 1.717 -13.463 3.149 1.00 98.56 89 GLU A O 1
ATOM 718 N N . MET A 1 90 ? 2.917 -13.462 1.253 1.00 98.69 90 MET A N 1
ATOM 719 C CA . MET A 1 90 ? 3.844 -12.411 1.681 1.00 98.69 90 MET A CA 1
ATOM 720 C C . MET A 1 90 ? 3.097 -11.114 2.019 1.00 98.69 90 MET A C 1
ATOM 722 O O . MET A 1 90 ? 3.299 -10.549 3.093 1.00 98.69 90 MET A O 1
ATOM 726 N N . PHE A 1 91 ? 2.207 -10.647 1.137 1.00 98.81 91 PHE A N 1
ATOM 727 C CA . PHE A 1 91 ? 1.406 -9.445 1.384 1.00 98.81 91 PHE A CA 1
ATOM 728 C C . PHE A 1 91 ? 0.525 -9.596 2.632 1.00 98.81 91 PHE A C 1
ATOM 730 O O . PHE A 1 91 ? 0.478 -8.697 3.474 1.00 98.81 91 PHE A O 1
ATOM 737 N N . VAL A 1 92 ? -0.168 -10.729 2.772 1.00 98.75 92 VAL A N 1
ATOM 738 C CA . VAL A 1 92 ? -1.032 -10.999 3.927 1.00 98.75 92 VAL A CA 1
ATOM 739 C C . VAL A 1 92 ? -0.219 -11.043 5.219 1.00 98.75 92 VAL A C 1
ATOM 741 O O . VAL A 1 92 ? -0.645 -10.443 6.207 1.00 98.75 92 VAL A O 1
ATOM 744 N N . ALA A 1 93 ? 0.945 -11.694 5.216 1.00 98.62 93 ALA A N 1
ATOM 745 C CA . ALA A 1 93 ? 1.846 -11.754 6.362 1.00 98.62 93 ALA A CA 1
ATOM 746 C C . ALA A 1 93 ? 2.326 -10.355 6.767 1.00 98.62 93 ALA A C 1
ATOM 748 O O . ALA A 1 93 ? 2.128 -9.962 7.911 1.00 98.62 93 ALA A O 1
ATOM 749 N N . MET A 1 94 ? 2.816 -9.549 5.816 1.00 98.81 94 MET A N 1
ATOM 750 C CA . MET A 1 94 ? 3.234 -8.163 6.071 1.00 98.81 94 MET A CA 1
ATOM 751 C C . MET A 1 94 ? 2.150 -7.346 6.778 1.00 98.81 94 MET A C 1
ATOM 753 O O . MET A 1 94 ? 2.425 -6.628 7.739 1.00 98.81 94 MET A O 1
ATOM 757 N N . VAL A 1 95 ? 0.906 -7.441 6.303 1.00 98.75 95 VAL A N 1
ATOM 758 C CA . VAL A 1 95 ? -0.203 -6.691 6.895 1.00 98.75 95 VAL A CA 1
ATOM 759 C C . VAL A 1 95 ? -0.577 -7.248 8.268 1.00 98.75 95 VAL A C 1
ATOM 761 O O . VAL A 1 95 ? -0.815 -6.471 9.192 1.00 98.75 95 VAL A O 1
ATOM 764 N N . ARG A 1 96 ? -0.635 -8.575 8.422 1.00 98.38 96 ARG A N 1
ATOM 765 C CA . ARG A 1 96 ? -0.954 -9.222 9.702 1.00 98.38 96 ARG A CA 1
ATOM 766 C C . ARG A 1 96 ? 0.074 -8.892 10.771 1.00 98.38 96 ARG A C 1
ATOM 768 O O . ARG A 1 96 ? -0.332 -8.546 11.874 1.00 98.38 96 ARG A O 1
ATOM 775 N N . ASP A 1 97 ? 1.356 -8.962 10.446 1.00 98.50 97 ASP A N 1
ATOM 776 C CA . ASP A 1 97 ? 2.432 -8.730 11.405 1.00 98.50 97 ASP A CA 1
ATOM 777 C C . ASP A 1 97 ? 2.475 -7.253 11.824 1.00 98.50 97 ASP A C 1
ATOM 779 O O . ASP A 1 97 ? 2.634 -6.948 13.007 1.00 98.50 97 ASP A O 1
ATOM 783 N N . LEU A 1 98 ? 2.240 -6.324 10.886 1.00 98.75 98 LEU A N 1
ATOM 784 C CA . LEU A 1 98 ? 2.115 -4.901 11.213 1.00 98.75 98 LEU A CA 1
ATOM 785 C C . LEU A 1 98 ? 0.917 -4.634 12.130 1.00 98.75 98 LEU A C 1
ATOM 787 O O . LEU A 1 98 ? 1.043 -3.920 13.121 1.00 98.75 98 LEU A O 1
ATOM 791 N N . VAL A 1 99 ? -0.245 -5.215 11.821 1.00 98.44 99 VAL A N 1
ATOM 792 C CA . VAL A 1 99 ? -1.445 -5.063 12.654 1.00 98.44 99 VAL A CA 1
ATOM 793 C C . VAL A 1 99 ? -1.238 -5.693 14.026 1.00 98.44 99 VAL A C 1
ATOM 795 O O . VAL A 1 99 ? -1.623 -5.081 15.012 1.00 98.44 99 VAL A O 1
ATOM 798 N N . ALA A 1 100 ? -0.603 -6.865 14.106 1.00 97.94 100 ALA A N 1
ATOM 799 C CA . ALA A 1 100 ? -0.282 -7.535 15.364 1.00 97.94 100 ALA A CA 1
ATOM 800 C C . ALA A 1 100 ? 0.595 -6.661 16.274 1.00 97.94 100 ALA A C 1
ATOM 802 O O . ALA A 1 100 ? 0.376 -6.618 17.483 1.00 97.94 100 ALA A O 1
ATOM 803 N N . ARG A 1 101 ? 1.546 -5.920 15.693 1.00 98.00 101 ARG A N 1
ATOM 804 C CA . ARG A 1 101 ? 2.396 -4.970 16.423 1.00 98.00 101 ARG A CA 1
ATOM 805 C C . ARG A 1 101 ? 1.634 -3.759 16.963 1.00 98.00 101 ARG A C 1
ATOM 807 O O . ARG A 1 101 ? 2.024 -3.221 17.991 1.00 98.00 101 ARG A O 1
ATOM 814 N N . HIS A 1 102 ? 0.560 -3.363 16.285 1.00 97.56 102 HIS A N 1
ATOM 815 C CA . HIS A 1 102 ? -0.224 -2.160 16.572 1.00 97.56 102 HIS A CA 1
ATOM 816 C C . HIS A 1 102 ? -1.649 -2.461 17.045 1.00 97.56 102 HIS A C 1
ATOM 818 O O . HIS A 1 102 ? -2.525 -1.611 16.912 1.00 97.56 102 HIS A O 1
ATOM 824 N N . VAL A 1 103 ? -1.914 -3.657 17.593 1.00 96.94 103 VAL A N 1
ATOM 825 C CA . VAL A 1 103 ? -3.264 -4.035 18.061 1.00 96.94 103 VAL A CA 1
ATOM 826 C C . VAL A 1 103 ? -3.783 -3.047 19.101 1.00 96.94 103 VAL A C 1
ATOM 828 O O . VAL A 1 103 ? -4.956 -2.673 19.059 1.00 96.94 103 VAL A O 1
ATOM 831 N N . ASP A 1 104 ? -2.913 -2.600 20.006 1.00 95.38 104 ASP A N 1
ATOM 832 C CA . ASP A 1 104 ? -3.293 -1.663 21.060 1.00 95.38 104 ASP A CA 1
ATOM 833 C C . ASP A 1 104 ? -3.511 -0.231 20.560 1.00 95.38 104 ASP A C 1
ATOM 835 O O . ASP A 1 104 ? -4.274 0.512 21.176 1.00 95.38 104 ASP A O 1
ATOM 839 N N . ASP A 1 105 ? -2.944 0.117 19.403 1.00 94.75 105 ASP A N 1
ATOM 840 C CA . ASP A 1 105 ? -3.137 1.414 18.749 1.00 94.75 105 ASP A CA 1
ATOM 841 C C . ASP A 1 105 ? -4.432 1.472 17.924 1.00 94.75 105 ASP A C 1
ATOM 843 O O . ASP A 1 105 ? -4.815 2.544 17.446 1.00 94.75 105 ASP A O 1
ATOM 847 N N . ILE A 1 106 ? -5.121 0.338 17.732 1.00 95.94 106 ILE A N 1
ATOM 848 C CA . ILE A 1 106 ? -6.410 0.301 17.037 1.00 95.94 106 ILE A CA 1
ATOM 849 C C . ILE A 1 106 ? -7.471 0.945 17.941 1.00 95.94 106 ILE A C 1
ATOM 851 O O . ILE A 1 106 ? -7.810 0.383 18.989 1.00 95.94 106 ILE A O 1
ATOM 855 N N . PRO A 1 107 ? -8.066 2.080 17.536 1.00 92.94 107 PRO A N 1
ATOM 856 C CA . PRO A 1 107 ? -9.072 2.736 18.353 1.00 92.94 107 PRO A CA 1
ATOM 857 C C . PRO A 1 107 ? -10.361 1.914 18.437 1.00 92.94 107 PRO A C 1
ATOM 859 O O . PRO A 1 107 ? -10.716 1.193 17.501 1.00 92.94 107 PRO A O 1
ATOM 862 N N . LEU A 1 108 ? -11.093 2.074 19.541 1.00 90.44 108 LEU A N 1
ATOM 863 C CA . LEU A 1 108 ? -12.359 1.376 19.756 1.00 90.44 108 LEU A CA 1
ATOM 864 C C . LEU A 1 108 ? -13.438 1.806 18.740 1.00 90.44 108 LEU A C 1
ATOM 866 O O . LEU A 1 108 ? -13.418 2.946 18.254 1.00 90.44 108 LEU A O 1
ATOM 870 N N . PRO A 1 109 ? -14.410 0.927 18.432 1.00 87.12 109 PRO A N 1
ATOM 871 C CA . PRO A 1 109 ? -15.548 1.263 17.582 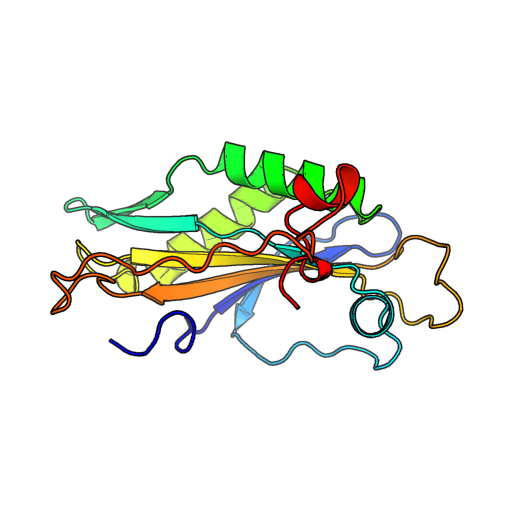1.00 87.12 109 PRO A CA 1
ATOM 872 C C . PRO A 1 109 ? -16.241 2.573 18.009 1.00 87.12 109 PRO A C 1
ATOM 874 O O . PRO A 1 109 ? -16.339 2.848 19.205 1.00 87.12 109 PRO A O 1
ATOM 877 N N . PRO A 1 110 ? -16.736 3.395 17.063 1.00 88.06 110 PRO A N 1
ATOM 878 C CA . PRO A 1 110 ? -16.838 3.167 15.611 1.00 88.06 110 PRO A CA 1
ATOM 879 C C . PRO A 1 110 ? -15.556 3.485 14.808 1.00 88.06 110 PRO A C 1
ATOM 881 O O . PRO A 1 110 ? -15.590 3.566 13.578 1.00 88.06 110 PRO A O 1
ATOM 884 N N . SER A 1 111 ? -14.425 3.684 15.484 1.00 92.12 111 SER A N 1
ATOM 885 C CA . SER A 1 111 ? -13.138 4.012 14.865 1.00 92.12 111 SER A CA 1
ATOM 886 C C . SER A 1 111 ? -12.379 2.753 14.411 1.00 92.12 111 SER A C 1
ATOM 888 O O . SER A 1 111 ? -12.847 1.627 14.578 1.00 92.12 111 SER A O 1
ATOM 890 N N . SER A 1 112 ? -11.238 2.925 13.740 1.00 95.25 112 SER A N 1
ATOM 891 C CA . SER A 1 112 ? -10.493 1.807 13.136 1.00 95.25 112 SER A CA 1
ATOM 892 C C . SER A 1 112 ? -9.029 2.157 12.885 1.00 95.25 112 SER A C 1
ATOM 894 O O . SER A 1 112 ? -8.668 3.331 12.897 1.00 95.25 112 SER A O 1
ATOM 896 N N . LEU A 1 113 ? -8.206 1.160 12.567 1.00 96.75 113 LEU A N 1
ATOM 897 C CA . LEU A 1 113 ? -6.861 1.365 12.036 1.00 96.75 113 LEU A CA 1
ATOM 898 C C . LEU A 1 113 ? -6.900 1.233 10.513 1.00 96.75 113 LEU A C 1
ATOM 900 O O . LEU A 1 113 ? -7.189 0.164 9.977 1.00 96.75 113 LEU A O 1
ATOM 904 N N . TYR A 1 114 ? -6.650 2.324 9.801 1.00 97.88 114 TYR A N 1
ATOM 905 C CA . TYR A 1 114 ? -6.574 2.333 8.348 1.00 97.88 114 TYR A CA 1
ATOM 906 C C . TYR A 1 114 ? -5.200 1.856 7.874 1.00 97.88 114 TYR A C 1
ATOM 908 O O . TYR A 1 114 ? -4.166 2.329 8.340 1.00 97.88 114 TYR A O 1
ATOM 916 N N . LEU A 1 115 ? -5.205 0.936 6.917 1.00 98.56 115 LEU A N 1
ATOM 917 C CA . LEU A 1 115 ? -4.028 0.305 6.340 1.00 98.56 115 LEU A CA 1
ATOM 918 C C . LEU A 1 115 ? -3.851 0.788 4.903 1.00 98.56 115 LEU A C 1
ATOM 920 O O . LEU A 1 115 ? -4.790 0.766 4.099 1.00 98.56 115 LEU A O 1
ATOM 924 N N . ARG A 1 116 ? -2.626 1.202 4.577 1.00 98.69 116 ARG A N 1
ATOM 925 C CA . ARG A 1 116 ? -2.233 1.727 3.266 1.00 98.69 116 ARG A CA 1
ATOM 926 C C . ARG A 1 116 ? -1.055 0.932 2.697 1.00 98.69 116 ARG A C 1
ATOM 928 O O . ARG A 1 116 ? 0.082 1.406 2.745 1.00 98.69 116 ARG A O 1
ATOM 935 N N . PRO A 1 117 ? -1.296 -0.267 2.143 1.00 98.81 117 PRO A N 1
ATOM 936 C CA . PRO A 1 117 ? -0.309 -0.922 1.300 1.00 98.81 117 PRO A CA 1
ATOM 937 C C . PRO A 1 117 ? -0.070 -0.105 0.032 1.00 98.81 117 PRO A C 1
ATOM 939 O O . PRO A 1 117 ? -1.025 0.345 -0.599 1.00 98.81 117 PRO A O 1
ATOM 942 N N . THR A 1 118 ? 1.187 0.080 -0.348 1.00 98.88 118 THR A N 1
ATOM 943 C CA . THR A 1 118 ? 1.602 0.880 -1.502 1.00 98.88 118 THR A CA 1
ATOM 944 C C . THR A 1 118 ? 2.787 0.207 -2.179 1.00 98.88 118 THR A C 1
ATOM 946 O O . THR A 1 118 ? 3.779 -0.103 -1.525 1.00 98.88 118 THR A O 1
ATOM 949 N N . LEU A 1 119 ? 2.678 -0.007 -3.486 1.00 98.88 119 LEU A N 1
ATOM 950 C CA . LEU A 1 119 ? 3.729 -0.542 -4.342 1.00 98.88 119 LEU A CA 1
ATOM 951 C C . LEU A 1 119 ? 4.235 0.568 -5.259 1.00 98.88 119 LEU A C 1
ATOM 953 O O . LEU A 1 119 ? 3.434 1.183 -5.964 1.00 98.88 119 LEU A O 1
ATOM 957 N N . ILE A 1 120 ? 5.547 0.794 -5.274 1.00 98.75 120 ILE A N 1
ATOM 958 C CA . ILE A 1 120 ? 6.206 1.806 -6.107 1.00 98.75 120 ILE A CA 1
ATOM 959 C C . ILE A 1 120 ? 7.381 1.210 -6.884 1.00 98.75 120 ILE A C 1
ATOM 961 O O . ILE A 1 120 ? 8.147 0.418 -6.343 1.00 98.75 120 ILE A O 1
ATOM 965 N N . GLY A 1 121 ? 7.535 1.613 -8.146 1.00 98.38 121 GLY A N 1
ATOM 966 C CA . GLY A 1 121 ? 8.722 1.313 -8.954 1.00 98.38 121 GLY A CA 1
ATOM 967 C C . GLY A 1 121 ? 9.896 2.217 -8.573 1.00 98.38 121 GLY A C 1
ATOM 968 O O . GLY A 1 121 ? 9.771 3.443 -8.621 1.00 98.38 121 GLY A O 1
ATOM 969 N N . THR A 1 122 ? 11.028 1.626 -8.196 1.00 98.44 122 THR A N 1
ATOM 970 C CA . THR A 1 122 ? 12.182 2.335 -7.618 1.00 98.44 122 THR A CA 1
ATOM 971 C C . THR A 1 122 ? 13.403 2.390 -8.529 1.00 98.44 122 THR A C 1
ATOM 973 O O . THR A 1 122 ? 14.354 3.089 -8.189 1.00 98.44 122 THR A O 1
ATOM 976 N N . LEU A 1 123 ? 13.358 1.743 -9.703 1.00 97.56 123 LEU A N 1
ATOM 977 C CA . LEU A 1 123 ? 14.454 1.761 -10.678 1.00 97.56 123 LEU A CA 1
ATOM 978 C C . LEU A 1 123 ? 14.878 3.199 -11.008 1.00 97.56 123 LEU A C 1
ATOM 980 O O . LEU A 1 123 ? 14.062 4.001 -11.472 1.00 97.56 123 LEU A O 1
ATOM 984 N N . ALA A 1 124 ? 16.157 3.506 -10.812 1.00 97.50 124 ALA A N 1
ATOM 985 C CA . ALA A 1 124 ? 16.739 4.810 -11.107 1.00 97.50 124 ALA A CA 1
ATOM 986 C C . ALA A 1 124 ? 17.060 4.956 -12.607 1.00 97.50 124 ALA A C 1
ATOM 988 O O . ALA A 1 124 ? 18.203 4.778 -13.024 1.00 97.50 124 ALA A O 1
ATOM 989 N N . ASN A 1 125 ? 16.055 5.264 -13.434 1.00 96.25 125 ASN A N 1
ATOM 990 C CA . ASN A 1 125 ? 16.238 5.402 -14.882 1.00 96.25 125 ASN A CA 1
ATOM 991 C C . ASN A 1 125 ? 15.128 6.243 -15.550 1.00 96.25 125 ASN A C 1
ATOM 993 O O . ASN A 1 125 ? 14.031 5.749 -15.800 1.00 96.25 125 ASN A O 1
ATOM 997 N N . ILE A 1 126 ? 15.439 7.490 -15.924 1.00 95.81 126 ILE A N 1
ATOM 998 C CA . ILE A 1 126 ? 14.527 8.378 -16.683 1.00 95.81 126 ILE A CA 1
ATOM 999 C C . ILE A 1 126 ? 14.461 7.978 -18.178 1.00 95.81 126 ILE A C 1
ATOM 1001 O O . ILE A 1 126 ? 13.583 8.388 -18.919 1.00 95.81 126 ILE A O 1
ATOM 1005 N N . GLY A 1 127 ? 15.363 7.136 -18.680 1.00 95.38 127 GLY A N 1
ATOM 1006 C CA . GLY A 1 127 ? 15.252 6.596 -20.042 1.00 95.38 127 GLY A CA 1
ATOM 1007 C C . GLY A 1 127 ? 14.207 5.480 -20.177 1.00 95.38 127 GLY A C 1
ATOM 1008 O O . GLY A 1 127 ? 13.857 5.098 -21.290 1.00 95.38 127 GLY A O 1
ATOM 1009 N N . ALA A 1 128 ? 13.704 4.939 -19.063 1.00 91.62 128 ALA A N 1
ATOM 1010 C CA . ALA A 1 128 ? 12.905 3.715 -19.030 1.00 91.62 128 ALA A CA 1
ATOM 1011 C C . ALA A 1 128 ? 11.389 3.926 -19.213 1.00 91.62 128 ALA A C 1
ATOM 1013 O O . ALA A 1 128 ? 10.612 3.090 -18.777 1.00 91.62 128 ALA A O 1
ATOM 1014 N N . ALA A 1 129 ? 10.940 4.989 -19.887 1.00 87.75 129 ALA A N 1
ATOM 1015 C CA . ALA A 1 129 ? 9.507 5.299 -20.018 1.00 87.75 129 ALA A CA 1
ATOM 1016 C C . ALA A 1 129 ? 8.661 4.173 -20.655 1.00 87.75 129 ALA A C 1
ATOM 1018 O O . ALA A 1 129 ? 7.473 4.047 -20.368 1.00 87.75 129 ALA A O 1
ATOM 1019 N N . ALA A 1 130 ? 9.265 3.358 -21.527 1.00 88.81 130 ALA A N 1
ATOM 1020 C CA . ALA A 1 130 ? 8.610 2.228 -22.194 1.00 88.81 130 ALA A CA 1
ATOM 1021 C C . ALA A 1 130 ? 8.924 0.863 -21.549 1.00 88.81 130 ALA A C 1
ATOM 1023 O O . ALA A 1 130 ? 8.502 -0.171 -22.069 1.00 88.81 130 ALA A O 1
ATOM 1024 N N . SER A 1 131 ? 9.661 0.848 -20.436 1.00 90.00 131 SER A N 1
ATOM 1025 C CA . SER A 1 131 ? 10.136 -0.369 -19.782 1.00 90.00 131 SER A CA 1
ATOM 1026 C C . SER A 1 131 ? 9.613 -0.440 -18.351 1.00 90.00 131 SER A C 1
ATOM 1028 O O . SER A 1 131 ? 9.714 0.536 -17.615 1.00 90.00 131 SER A O 1
ATOM 1030 N N . PRO A 1 132 ? 9.091 -1.591 -17.904 1.00 88.56 132 PRO A N 1
ATOM 1031 C CA . PRO A 1 132 ? 8.673 -1.729 -16.520 1.00 88.56 132 PRO A CA 1
ATOM 1032 C C . PRO A 1 132 ? 9.836 -1.557 -15.539 1.00 88.56 132 PRO A C 1
ATOM 1034 O O . PRO A 1 132 ? 10.982 -1.891 -15.841 1.00 88.56 132 PRO A O 1
ATOM 1037 N N . SER A 1 133 ? 9.527 -1.082 -14.332 1.00 94.12 133 SER A N 1
ATOM 1038 C CA . SER A 1 133 ? 10.520 -0.969 -13.265 1.00 94.12 133 SER A CA 1
ATOM 1039 C C . SER A 1 133 ? 10.972 -2.364 -12.811 1.00 94.12 133 SER A C 1
ATOM 1041 O O . SER A 1 133 ? 10.159 -3.151 -12.328 1.00 94.12 133 SER A O 1
ATOM 1043 N N . SER A 1 134 ? 12.263 -2.674 -12.966 1.00 95.38 134 SER A N 1
ATOM 1044 C CA . SER A 1 134 ? 12.870 -3.937 -12.511 1.00 95.38 134 SER A CA 1
ATOM 1045 C C . SER A 1 134 ? 13.190 -3.960 -11.015 1.00 95.38 134 SER A C 1
ATOM 1047 O O . SER A 1 134 ? 13.560 -5.005 -10.484 1.00 95.38 134 SER A O 1
ATOM 1049 N N . GLU A 1 135 ? 13.046 -2.817 -10.348 1.00 98.00 135 GLU A N 1
ATOM 1050 C CA . GLU A 1 135 ? 13.201 -2.641 -8.910 1.00 98.00 135 GLU A CA 1
ATOM 1051 C C . GLU A 1 135 ? 11.923 -2.023 -8.354 1.00 98.00 135 GLU A C 1
ATOM 1053 O O . GLU A 1 135 ? 11.353 -1.110 -8.959 1.00 98.00 135 GLU A O 1
ATOM 1058 N N . ALA A 1 136 ? 11.457 -2.501 -7.207 1.00 98.56 136 ALA A N 1
ATOM 1059 C CA . ALA A 1 136 ? 10.261 -1.959 -6.580 1.00 98.56 136 ALA A CA 1
ATOM 1060 C C . ALA A 1 136 ? 10.326 -2.037 -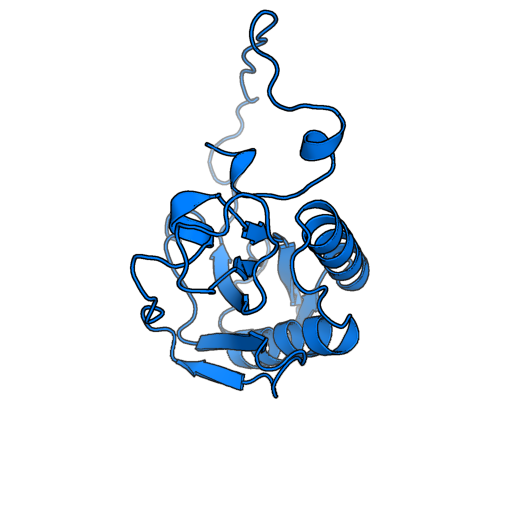5.057 1.00 98.56 136 ALA A C 1
ATOM 1062 O O . ALA A 1 136 ? 11.093 -2.798 -4.473 1.00 98.56 136 ALA A O 1
ATOM 1063 N N . THR A 1 137 ? 9.471 -1.263 -4.401 1.00 98.81 137 THR A N 1
ATOM 1064 C CA . THR A 1 137 ? 9.237 -1.353 -2.959 1.00 98.81 137 THR A CA 1
ATOM 1065 C C . THR A 1 137 ? 7.743 -1.473 -2.703 1.00 98.81 137 THR A C 1
ATOM 1067 O O . THR A 1 137 ? 6.960 -0.651 -3.181 1.00 98.81 137 THR A O 1
ATOM 1070 N N . LEU A 1 138 ? 7.355 -2.484 -1.928 1.00 98.88 138 LEU A N 1
ATOM 1071 C CA . LEU A 1 138 ? 6.024 -2.619 -1.347 1.00 98.88 138 LEU A CA 1
ATOM 1072 C C . LEU A 1 138 ? 6.126 -2.286 0.141 1.00 98.88 138 LEU A C 1
ATOM 1074 O O . LEU A 1 138 ? 6.936 -2.872 0.855 1.00 98.88 138 LEU A O 1
ATOM 1078 N N . PHE A 1 139 ? 5.303 -1.362 0.621 1.00 98.88 139 PHE A N 1
ATOM 1079 C CA . PHE A 1 139 ? 5.238 -1.012 2.037 1.00 98.88 139 PHE A CA 1
ATOM 1080 C C . PHE A 1 139 ? 3.797 -0.855 2.510 1.00 98.88 139 PHE A C 1
ATOM 1082 O O . PHE A 1 139 ? 2.900 -0.604 1.709 1.00 98.88 139 PHE A O 1
ATOM 1089 N N . VAL A 1 140 ? 3.566 -0.985 3.813 1.00 98.88 140 VAL A N 1
ATOM 1090 C CA . VAL A 1 140 ? 2.262 -0.811 4.455 1.00 98.88 140 VAL A CA 1
ATOM 1091 C C . VAL A 1 140 ? 2.397 0.222 5.565 1.00 98.88 140 VAL A C 1
ATOM 1093 O O . VAL A 1 140 ? 3.169 0.029 6.502 1.00 98.88 140 VAL A O 1
ATOM 1096 N N . LEU A 1 141 ? 1.629 1.309 5.460 1.00 98.56 141 LEU A N 1
ATOM 1097 C CA . LEU A 1 141 ? 1.432 2.261 6.556 1.00 98.56 141 LEU A CA 1
ATOM 1098 C C . LEU A 1 141 ? 0.173 1.897 7.345 1.00 98.56 141 LEU A C 1
ATOM 1100 O O . LEU A 1 141 ? -0.811 1.428 6.763 1.00 98.56 141 LEU A O 1
ATOM 1104 N N . ALA A 1 142 ? 0.185 2.193 8.640 1.00 98.12 142 ALA A N 1
ATOM 1105 C CA . ALA A 1 142 ? -0.968 2.092 9.522 1.00 98.12 142 ALA A CA 1
ATOM 1106 C C . ALA A 1 142 ? -1.280 3.467 10.131 1.00 98.12 142 ALA A C 1
ATOM 1108 O O . ALA A 1 142 ? -0.373 4.192 10.532 1.00 98.12 142 ALA A O 1
ATOM 1109 N N . SER A 1 143 ? -2.555 3.848 10.150 1.00 97.06 143 SER A N 1
ATOM 1110 C CA . SER A 1 143 ? -3.025 5.159 10.606 1.00 97.06 143 SER A CA 1
ATOM 1111 C C . SER A 1 143 ? -4.305 4.994 11.429 1.00 97.06 143 SER A C 1
ATOM 1113 O O . SER A 1 143 ? -5.290 4.470 10.897 1.00 97.06 143 SER A O 1
ATOM 1115 N N . PRO A 1 144 ? -4.334 5.393 12.712 1.00 94.94 144 PRO A N 1
ATOM 1116 C CA . PRO A 1 144 ? -5.563 5.416 13.499 1.00 94.94 144 PRO A CA 1
ATOM 1117 C C . PRO A 1 144 ? -6.553 6.427 12.912 1.00 94.94 144 PRO A C 1
ATOM 1119 O O . PRO A 1 144 ? -6.201 7.573 12.643 1.00 94.94 144 PRO A O 1
ATOM 1122 N N . VAL A 1 145 ? -7.804 6.019 12.692 1.00 91.44 145 VAL A N 1
ATOM 1123 C CA . VAL A 1 145 ? -8.823 6.877 12.070 1.00 91.44 145 VAL A CA 1
ATOM 1124 C C . VAL A 1 145 ? -10.131 6.844 12.844 1.00 91.44 145 VAL A C 1
ATOM 1126 O O . VAL A 1 145 ? -10.613 5.778 13.231 1.00 91.44 145 VAL A O 1
ATOM 1129 N N . GLY A 1 146 ? -10.698 8.032 13.046 1.00 84.81 146 GLY A N 1
ATOM 1130 C CA . GLY A 1 146 ? -11.950 8.232 13.766 1.00 84.81 146 GLY A CA 1
ATOM 1131 C C . GLY A 1 146 ? -13.211 8.044 12.929 1.00 84.81 146 GLY A C 1
ATOM 1132 O O . GLY A 1 146 ? -13.170 7.639 11.763 1.00 84.81 146 GLY A O 1
ATOM 1133 N N . ASP A 1 147 ? -14.342 8.386 13.542 1.00 79.81 147 ASP A N 1
ATOM 1134 C CA . ASP A 1 147 ? -15.649 8.399 12.893 1.00 79.81 147 ASP A CA 1
ATOM 1135 C C . ASP A 1 147 ? -15.793 9.571 11.910 1.00 79.81 147 ASP A C 1
ATOM 1137 O O . ASP A 1 147 ? -15.722 10.744 12.289 1.00 79.81 147 ASP A O 1
ATOM 1141 N N . TYR A 1 148 ? -16.063 9.237 10.649 1.00 69.44 148 TYR A N 1
ATOM 1142 C CA . TYR A 1 148 ? -16.279 10.186 9.557 1.00 69.44 148 TYR A CA 1
ATOM 1143 C C . TYR A 1 148 ? -17.573 10.994 9.687 1.00 69.44 148 TYR A C 1
ATOM 1145 O O . TYR A 1 148 ? -17.654 12.091 9.132 1.00 69.44 148 TYR A O 1
ATOM 1153 N N . 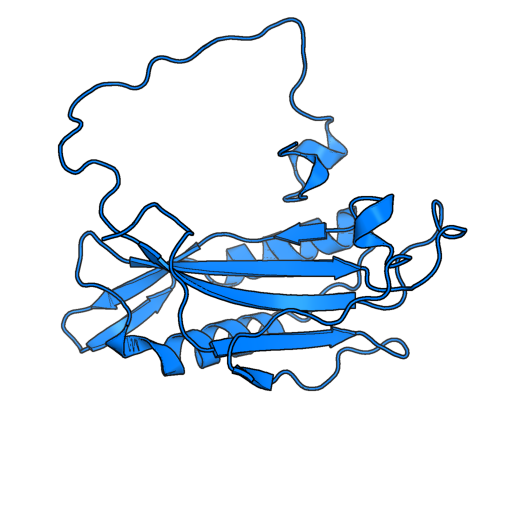PHE A 1 149 ? -18.586 10.457 10.371 1.00 68.62 149 PHE A N 1
ATOM 1154 C CA . PHE A 1 149 ? -19.921 11.057 10.443 1.00 68.62 149 PHE A CA 1
ATOM 1155 C C . PHE A 1 149 ? -20.200 11.754 11.773 1.00 68.62 149 PHE A C 1
ATOM 1157 O O . PHE A 1 149 ? -21.253 12.381 11.928 1.00 68.62 149 PHE A O 1
ATOM 1164 N N . SER A 1 150 ? -19.243 11.719 12.704 1.00 64.56 150 SER A N 1
ATOM 1165 C CA . SER A 1 150 ? -19.340 12.447 13.964 1.00 64.56 150 SER A CA 1
ATOM 1166 C C . SER A 1 150 ? -19.564 13.946 13.696 1.00 64.56 150 SER A C 1
ATOM 1168 O O . SER A 1 150 ? -18.740 14.648 13.112 1.00 64.56 150 SER A O 1
ATOM 1170 N N . GLY A 1 151 ? -20.757 14.437 14.044 1.00 60.97 151 GLY A N 1
ATOM 1171 C CA . GLY A 1 151 ? -21.139 15.847 13.904 1.00 60.97 151 GLY A CA 1
ATOM 1172 C C . GLY A 1 151 ? -21.610 16.315 12.517 1.00 60.97 151 GLY A C 1
ATOM 1173 O O . GLY A 1 151 ? -21.931 17.495 12.379 1.00 60.97 151 GLY A O 1
ATOM 1174 N N . LYS A 1 152 ? -21.700 15.450 11.494 1.00 59.31 152 LYS A N 1
ATOM 1175 C CA . LYS A 1 152 ? -22.217 15.820 10.157 1.00 59.31 152 LYS A CA 1
ATOM 1176 C C . LYS A 1 152 ? -23.356 14.897 9.724 1.00 59.31 152 LYS A C 1
ATOM 1178 O O . LYS A 1 152 ? -23.153 13.948 8.978 1.00 59.31 152 LYS A O 1
ATOM 1183 N N . SER A 1 153 ? -24.580 15.231 10.126 1.00 56.66 153 SER A N 1
ATOM 1184 C CA . SER A 1 153 ? -25.820 14.580 9.664 1.00 56.66 153 SER A CA 1
ATOM 1185 C C . SER A 1 153 ? -26.295 15.051 8.275 1.00 56.66 153 SER A C 1
ATOM 1187 O O . SER A 1 153 ? -27.461 14.892 7.922 1.00 56.66 153 SER A O 1
ATOM 1189 N N . GLY A 1 154 ? -25.417 15.661 7.475 1.00 69.19 154 GLY A N 1
ATOM 1190 C CA . GLY A 1 154 ? -25.775 16.243 6.183 1.00 69.19 154 GLY A CA 1
ATOM 1191 C C . GLY A 1 154 ? -25.504 15.297 5.018 1.00 69.19 154 GLY A C 1
ATOM 1192 O O . GLY A 1 154 ? -24.422 14.722 4.922 1.00 69.19 154 GLY A O 1
ATOM 1193 N N . ALA A 1 155 ? -26.460 15.188 4.095 1.00 82.75 155 ALA A N 1
ATOM 1194 C CA . ALA A 1 155 ? -26.225 14.557 2.802 1.00 82.75 155 ALA A CA 1
ATOM 1195 C C . ALA A 1 155 ? -25.057 15.239 2.065 1.00 82.75 155 ALA A C 1
ATOM 1197 O O . ALA A 1 155 ? -24.905 16.465 2.103 1.00 82.75 155 ALA A O 1
ATOM 1198 N N . LEU A 1 156 ? -24.246 14.446 1.363 1.00 85.81 156 LEU A N 1
ATOM 1199 C CA . LEU A 1 156 ? -23.223 14.983 0.471 1.00 85.81 156 LEU A CA 1
ATOM 1200 C C . LEU A 1 156 ? -23.899 15.608 -0.756 1.00 85.81 156 LEU A C 1
ATOM 1202 O O . LEU A 1 156 ? -24.772 14.997 -1.370 1.00 85.81 156 LEU A O 1
ATOM 1206 N N . LYS A 1 157 ? -23.476 16.817 -1.135 1.00 90.88 157 LYS A N 1
ATOM 1207 C CA . LYS A 1 157 ? -23.814 17.397 -2.441 1.00 90.88 157 LYS A CA 1
ATOM 1208 C C . LYS A 1 157 ? -22.833 16.852 -3.476 1.00 90.88 157 LYS A C 1
ATOM 1210 O O . LYS A 1 157 ? -21.625 16.914 -3.254 1.00 90.88 157 LYS A O 1
ATOM 1215 N N . LEU A 1 158 ? -23.348 16.326 -4.583 1.00 94.12 158 LEU A N 1
ATOM 1216 C CA . LEU A 1 158 ? -22.546 15.761 -5.667 1.00 94.12 158 LEU A CA 1
ATOM 1217 C C . LEU A 1 158 ? -22.521 16.728 -6.853 1.00 94.12 158 LEU A C 1
ATOM 1219 O O . LEU A 1 158 ? -23.569 17.215 -7.273 1.00 94.12 158 LEU A O 1
ATOM 1223 N N . LEU A 1 159 ? -21.331 16.989 -7.392 1.00 94.44 159 LEU A N 1
ATOM 1224 C CA . LEU A 1 159 ? -21.159 17.653 -8.682 1.00 94.44 159 LEU A CA 1
ATOM 1225 C C . LEU A 1 159 ? -21.188 16.587 -9.781 1.00 94.44 159 LEU A C 1
ATOM 1227 O O . LEU A 1 159 ? -20.455 15.603 -9.692 1.00 94.44 159 LEU A O 1
ATOM 1231 N N . VAL A 1 160 ? -22.014 16.792 -10.805 1.00 95.44 160 VAL A N 1
ATOM 1232 C CA . VAL A 1 160 ? -22.039 15.949 -12.007 1.00 95.44 160 VAL A CA 1
ATOM 1233 C C . VAL A 1 160 ? -21.229 16.653 -13.093 1.00 95.44 160 VAL A C 1
ATOM 1235 O O . VAL A 1 160 ? -21.506 17.805 -13.411 1.00 95.44 160 VAL A O 1
ATOM 1238 N N . GLU A 1 161 ? -20.214 15.968 -13.613 1.00 94.19 161 GLU A N 1
ATOM 1239 C CA . GLU A 1 161 ? -19.297 16.438 -14.657 1.00 94.19 161 GLU A CA 1
ATOM 1240 C C . GLU A 1 161 ? -19.454 15.528 -15.881 1.00 94.19 161 GLU A C 1
ATOM 1242 O O . GLU A 1 161 ? -19.319 14.309 -15.762 1.00 94.19 161 GLU A O 1
ATOM 1247 N N . ASP A 1 162 ? -19.766 16.116 -17.035 1.00 95.12 162 ASP A N 1
ATOM 1248 C CA . ASP A 1 162 ? -20.086 15.428 -18.290 1.00 95.12 162 ASP A CA 1
ATOM 1249 C C . ASP A 1 162 ? -19.067 15.688 -19.413 1.00 95.12 162 ASP A C 1
ATOM 1251 O O . ASP A 1 162 ? -19.091 14.996 -20.430 1.00 95.12 162 ASP A O 1
ATOM 1255 N N . GLN A 1 163 ? -18.131 16.625 -19.229 1.00 95.88 163 GLN A N 1
ATOM 1256 C CA . GLN A 1 163 ? -17.128 16.986 -20.235 1.00 95.88 163 GLN A CA 1
ATOM 1257 C C . GLN A 1 163 ? -15.779 16.306 -20.001 1.00 95.88 163 GLN A C 1
ATOM 1259 O O . GLN A 1 163 ? -15.034 16.055 -20.950 1.00 95.88 163 GLN A O 1
ATOM 1264 N N . ARG A 1 164 ? -15.435 16.007 -18.744 1.00 91.12 164 ARG A N 1
ATOM 1265 C CA . ARG A 1 164 ? -14.139 15.417 -18.376 1.00 91.12 164 ARG A CA 1
ATOM 1266 C C . ARG A 1 164 ? -14.306 14.024 -17.784 1.00 91.12 164 ARG A C 1
ATOM 1268 O O . ARG A 1 164 ? -14.806 13.854 -16.675 1.00 91.12 164 ARG A O 1
ATOM 1275 N N . ALA A 1 165 ? -13.819 13.018 -18.507 1.00 91.19 165 ALA A N 1
ATOM 1276 C CA . ALA A 1 165 ? -13.778 11.650 -18.006 1.00 91.19 165 ALA A CA 1
ATOM 1277 C C . ALA A 1 165 ? -12.724 11.499 -16.895 1.00 91.19 165 ALA A C 1
ATOM 1279 O O . ALA A 1 165 ? -11.591 11.957 -17.031 1.00 91.19 165 ALA A O 1
ATOM 1280 N N . ARG A 1 166 ? -13.079 10.796 -15.811 1.00 91.62 166 ARG A N 1
ATOM 1281 C CA . ARG A 1 166 ? -12.166 10.523 -14.685 1.00 91.62 166 ARG A CA 1
ATOM 1282 C C . ARG A 1 166 ? -11.013 9.585 -15.059 1.00 91.62 166 ARG A C 1
ATOM 1284 O O . ARG A 1 166 ? -9.947 9.648 -14.461 1.00 91.62 166 ARG A O 1
ATOM 1291 N N . SER A 1 167 ? -11.260 8.622 -15.942 1.00 93.19 167 SER A N 1
ATOM 1292 C CA . SER A 1 167 ? -10.302 7.561 -16.263 1.00 93.19 167 SER A CA 1
ATOM 1293 C C . SER A 1 167 ? -10.639 6.913 -17.607 1.00 93.19 167 SER A C 1
ATOM 1295 O O . SER A 1 167 ? -11.730 7.115 -18.141 1.00 93.19 167 SER A O 1
ATOM 1297 N N . THR A 1 168 ? -9.709 6.120 -18.133 1.00 90.38 168 THR A N 1
ATOM 1298 C CA . THR A 1 168 ? -9.919 5.245 -19.296 1.00 90.38 168 THR A CA 1
ATOM 1299 C C . THR A 1 168 ? -10.413 3.868 -18.844 1.00 90.38 168 THR A C 1
ATOM 1301 O O . THR A 1 168 ? -10.394 3.560 -17.654 1.00 90.38 168 THR A O 1
ATOM 1304 N N . GLU A 1 169 ? -10.833 3.006 -19.773 1.00 86.88 169 GLU A N 1
ATOM 1305 C CA . GLU A 1 169 ? -11.274 1.640 -19.446 1.00 86.88 169 GLU A CA 1
ATOM 1306 C C . GLU A 1 169 ? -10.192 0.840 -18.693 1.00 86.88 169 GLU A C 1
ATOM 1308 O O . GLU A 1 169 ? -10.453 0.258 -17.638 1.00 86.88 169 GLU A O 1
ATOM 1313 N N . GLN A 1 170 ? -8.948 0.888 -19.180 1.00 82.50 170 GLN A N 1
ATOM 1314 C CA . GLN A 1 170 ? -7.819 0.193 -18.560 1.00 82.50 170 GLN A CA 1
ATOM 1315 C C . GLN A 1 170 ? -7.505 0.744 -17.163 1.00 82.50 170 GLN A C 1
ATOM 1317 O O . GLN A 1 170 ? -7.432 -0.010 -16.187 1.00 82.50 170 GLN A O 1
ATOM 1322 N N . LEU A 1 171 ? -7.325 2.063 -17.043 1.00 90.12 171 LEU A N 1
ATOM 1323 C CA . LEU A 1 171 ? -6.935 2.665 -15.771 1.00 90.12 171 LEU A CA 1
ATOM 1324 C C . LEU A 1 171 ? -8.085 2.669 -14.764 1.00 90.12 171 LEU A C 1
ATOM 1326 O O . LEU A 1 171 ? -7.821 2.546 -13.572 1.00 90.12 171 LEU A O 1
ATOM 1330 N N . GLY A 1 172 ? -9.347 2.704 -15.192 1.00 91.25 172 GLY A N 1
ATOM 1331 C CA . GLY A 1 172 ? -10.506 2.769 -14.301 1.00 91.25 172 GLY A CA 1
ATOM 1332 C C . GLY A 1 172 ? -10.624 1.573 -13.353 1.00 91.25 172 GLY A C 1
ATOM 1333 O O . GLY A 1 172 ? -11.112 1.730 -12.233 1.00 91.25 172 GLY A O 1
ATOM 1334 N N . SER A 1 173 ? -10.120 0.409 -13.774 1.00 92.38 173 SER A N 1
ATOM 1335 C CA . SER A 1 173 ? -10.059 -0.828 -12.982 1.00 92.38 173 SER A CA 1
ATOM 1336 C C . SER A 1 173 ? -8.795 -0.956 -12.112 1.00 92.38 173 SER A C 1
ATOM 1338 O O . SER A 1 173 ? -8.712 -1.843 -11.261 1.00 92.38 173 SER A O 1
ATOM 1340 N N . THR A 1 174 ? -7.822 -0.057 -12.288 1.00 96.19 174 THR A N 1
ATOM 1341 C CA . THR A 1 174 ? -6.510 -0.082 -11.630 1.00 96.19 174 THR A CA 1
ATOM 1342 C C . THR A 1 174 ? -6.477 0.912 -10.471 1.00 96.19 174 THR A C 1
ATOM 1344 O O . THR A 1 174 ? -6.748 2.103 -10.638 1.00 96.19 174 THR A O 1
ATOM 1347 N N . LYS A 1 175 ? -6.078 0.474 -9.273 1.00 97.44 175 LYS A N 1
ATOM 1348 C CA . LYS A 1 175 ? -5.954 1.368 -8.110 1.00 97.44 175 LYS A CA 1
ATOM 1349 C C . LYS A 1 175 ? -4.589 2.070 -8.078 1.00 97.44 175 LYS A C 1
ATOM 1351 O O . LYS A 1 175 ? -3.794 1.895 -7.159 1.00 97.44 175 LYS A O 1
ATOM 1356 N N . THR A 1 176 ? -4.307 2.838 -9.129 1.00 96.94 176 THR A N 1
ATOM 1357 C CA . THR A 1 176 ? -3.043 3.566 -9.325 1.00 96.94 176 THR A CA 1
ATOM 1358 C C . THR A 1 176 ? -3.118 5.002 -8.832 1.00 96.94 176 THR A C 1
ATOM 1360 O O . THR A 1 176 ? -4.169 5.623 -8.955 1.00 96.94 176 THR A O 1
ATOM 1363 N N . GLY A 1 177 ? -2.002 5.549 -8.340 1.00 94.94 177 GLY A N 1
ATOM 1364 C CA . GLY A 1 177 ? -1.886 6.970 -7.993 1.00 94.94 177 GLY A CA 1
ATOM 1365 C C . GLY A 1 177 ? -2.252 7.912 -9.147 1.00 94.94 177 GLY A C 1
ATOM 1366 O O . GLY A 1 177 ? -2.883 8.935 -8.902 1.00 94.94 177 GLY A O 1
ATOM 1367 N N . GLY A 1 178 ? -1.977 7.526 -10.400 1.00 93.25 178 GLY A N 1
ATOM 1368 C CA . GLY A 1 178 ? -2.294 8.341 -11.581 1.00 93.25 178 GLY A CA 1
ATOM 1369 C C . GLY A 1 178 ? -3.789 8.632 -11.786 1.00 93.25 178 GLY A C 1
ATOM 1370 O O . GLY A 1 178 ? -4.133 9.576 -12.480 1.00 93.25 178 GLY A O 1
ATOM 1371 N N . ASN A 1 179 ? -4.685 7.869 -11.151 1.00 94.75 179 ASN A N 1
ATOM 1372 C CA . ASN A 1 179 ? -6.135 8.089 -11.211 1.00 94.75 179 ASN A CA 1
ATOM 1373 C C . ASN A 1 179 ? -6.671 9.107 -10.190 1.00 94.75 179 ASN A C 1
ATOM 1375 O O . ASN A 1 179 ? -7.886 9.319 -10.141 1.00 94.75 179 ASN A O 1
ATOM 1379 N N . TYR A 1 180 ? -5.813 9.634 -9.315 1.00 93.56 180 TYR A N 1
ATOM 1380 C CA . TYR A 1 180 ? -6.204 10.468 -8.172 1.00 93.56 180 TYR A CA 1
ATOM 1381 C C . TYR A 1 180 ? -5.562 11.866 -8.189 1.00 93.56 180 TYR A C 1
ATOM 1383 O O . TYR A 1 180 ? -5.707 12.584 -7.200 1.00 93.56 180 TYR A O 1
ATOM 1391 N N . ALA A 1 181 ? -4.845 12.218 -9.263 1.00 85.62 181 ALA A N 1
ATOM 1392 C CA . ALA A 1 181 ? -4.231 13.532 -9.471 1.00 85.62 181 ALA A CA 1
ATOM 1393 C C . ALA A 1 181 ? -5.201 14.543 -10.101 1.00 85.62 181 ALA A C 1
ATOM 1395 O O . ALA A 1 181 ? -6.176 14.101 -10.755 1.00 85.62 181 ALA A O 1
#

Foldseek 3Di:
DDDPPPAFDQWKWKWKQAPNDIDQIDIDGDDDDDADCLFCCNQQLLKFKFKFWWAQDPVLDIDTPPLQVRLVLQQLQCVLSVHPRDDSVSSSCRVVVVCVVCSVVADHPPWTKMKMWMKGQRDRDPPQNVHYRSMIMIMMIIGTGDDPCVPPPDDDDDDDDDPDDLDDPSCVSHRTPVSVD

pLDDT: mean 94.08, std 8.0, range [56.66, 98.88]

Radius of gyration: 17.65 Å; chains: 1; bounding box: 44×32×45 Å

Sequence (181 aa):
MGQFGTEFCDHIAIVRYENGAWQAPSIEPLKPLPMHPAAHVFHYASTCFEGFKAYRWDDGKAHIYRMYDHAARMQKSAASLRLPVPDVEMFVAMVRDLVARHVDDIPLPPSSLYLRPTLIGTLANIGAAASPSSEATLFVLASPVGDYFSGKSGALKLLVEDQRARSTEQLGSTKTGGNYA